Protein AF-A0A094KUX6-F1 (afdb_monomer)

Organism: Antrostomus carolinensis (NCBI:txid279965)

InterPro domains:
  IPR000719 Protein kinase domain [PS50011] (94-165)
  IPR001245 Serine-threonine/tyrosine-protein kinase, catalytic domain [PF07714] (1-63)
  IPR001245 Serine-threonine/tyrosine-protein kinase, catalytic domain [PF07714] (95-164)
  IPR011009 Protein kinase-like domain superfamily [SSF56112] (1-74)
  IPR011009 Protein kinase-like domain superfamily [SSF56112] (91-164)
  IPR017441 Protein kinase, ATP binding site [PS00107] (100-127)
  IPR051286 Janus Kinase (JAK) [PTHR45807] (1-165)

Radius of gyration: 24.6 Å; Cα contacts (8 Å, |Δi|>4): 151; chains: 1; bounding box: 53×34×64 Å

Structure (mmCIF, N/CA/C/O backbone):
data_AF-A0A094KUX6-F1
#
_entry.id   AF-A0A094KUX6-F1
#
loop_
_atom_site.group_PDB
_atom_site.id
_atom_site.type_symbol
_atom_site.label_atom_id
_atom_site.label_alt_id
_atom_site.label_comp_id
_atom_site.label_asym_id
_atom_site.label_entity_id
_atom_site.label_seq_id
_atom_site.pdbx_PDB_ins_code
_atom_site.Cartn_x
_atom_site.Cartn_y
_atom_site.Cartn_z
_atom_site.occupancy
_atom_site.B_iso_or_equiv
_atom_site.auth_seq_id
_atom_site.auth_comp_id
_atom_site.auth_asym_id
_atom_site.auth_atom_id
_atom_site.pdbx_PDB_model_num
ATOM 1 N N . THR A 1 1 ? -4.701 0.356 14.667 1.00 87.88 1 THR A N 1
ATOM 2 C CA . THR A 1 1 ? -6.008 -0.091 14.100 1.00 87.88 1 THR A CA 1
ATOM 3 C C . THR A 1 1 ? -6.959 1.099 14.001 1.00 87.88 1 THR A C 1
ATOM 5 O O . THR A 1 1 ? -6.616 2.153 14.512 1.00 87.88 1 THR A O 1
ATOM 8 N N . LEU A 1 2 ? -8.130 0.999 13.350 1.00 89.06 2 LEU A N 1
ATOM 9 C CA . LEU A 1 2 ? -9.009 2.174 13.166 1.00 89.06 2 LEU A CA 1
ATOM 10 C C . LEU A 1 2 ? -9.489 2.792 14.492 1.00 89.06 2 LEU A C 1
ATOM 12 O O . LEU A 1 2 ? -9.525 4.011 14.622 1.00 89.06 2 LEU A O 1
ATOM 16 N N . TRP A 1 3 ? -9.800 1.952 15.486 1.00 93.06 3 TRP A N 1
ATOM 17 C CA . TRP A 1 3 ? -10.171 2.416 16.825 1.00 93.06 3 TRP A CA 1
ATOM 18 C C . TRP A 1 3 ? -9.044 3.236 17.458 1.00 93.06 3 TRP A C 1
ATOM 20 O O . TRP A 1 3 ? -9.244 4.384 17.822 1.00 93.06 3 TRP A O 1
ATOM 30 N N . GLU A 1 4 ? -7.836 2.681 17.497 1.00 93.06 4 GLU A N 1
ATOM 31 C CA . GLU A 1 4 ? -6.643 3.343 18.036 1.00 93.06 4 GLU A CA 1
ATOM 32 C C . GLU A 1 4 ? -6.373 4.704 17.371 1.00 93.06 4 GLU A C 1
ATOM 34 O O . GLU A 1 4 ? -6.060 5.666 18.062 1.00 93.06 4 GLU A O 1
ATOM 39 N N . ILE A 1 5 ? -6.5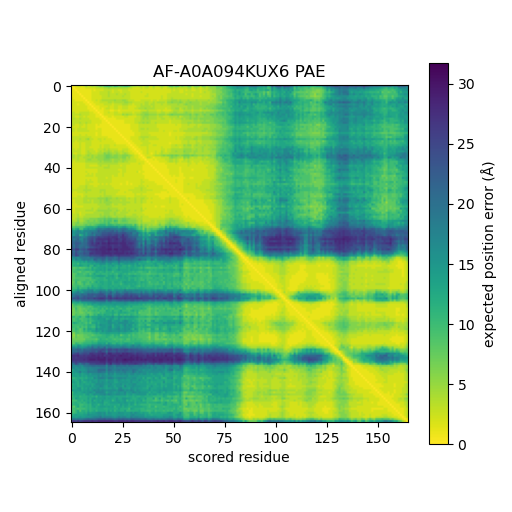76 4.825 16.052 1.00 91.94 5 ILE A N 1
ATOM 40 C CA . ILE A 1 5 ? -6.438 6.104 15.331 1.00 91.94 5 ILE A CA 1
ATOM 41 C C . ILE A 1 5 ? -7.476 7.128 15.815 1.00 91.94 5 ILE A C 1
ATOM 43 O O . ILE A 1 5 ? -7.120 8.269 16.097 1.00 91.94 5 ILE A O 1
ATOM 47 N N . CYS A 1 6 ? -8.744 6.728 15.964 1.00 90.75 6 CYS A N 1
ATOM 48 C CA . CYS A 1 6 ? -9.817 7.620 16.432 1.00 90.75 6 CYS A CA 1
ATOM 49 C C . CYS A 1 6 ? -9.627 8.089 17.882 1.00 90.75 6 CYS A C 1
ATOM 51 O O . CYS A 1 6 ? -10.202 9.099 18.282 1.00 90.75 6 CYS A O 1
ATOM 53 N N . TYR A 1 7 ? -8.847 7.344 18.663 1.00 92.06 7 TYR A N 1
ATOM 54 C CA . TYR A 1 7 ? -8.571 7.621 20.068 1.00 92.06 7 TYR A CA 1
ATOM 55 C C . TYR A 1 7 ? -7.084 7.919 20.313 1.00 92.06 7 TYR A C 1
ATOM 57 O O . TYR A 1 7 ? -6.575 7.635 21.388 1.00 92.06 7 TYR A O 1
ATOM 65 N N . ASN A 1 8 ? -6.386 8.523 19.343 1.00 92.50 8 ASN A N 1
ATOM 66 C CA . ASN A 1 8 ? -5.030 9.072 19.500 1.00 92.50 8 ASN A CA 1
ATOM 67 C C . ASN A 1 8 ? -3.975 8.084 20.041 1.00 92.50 8 ASN A C 1
ATOM 69 O O . ASN A 1 8 ? -3.144 8.446 20.871 1.00 92.50 8 ASN A O 1
ATOM 73 N N . GLY A 1 9 ? -3.991 6.837 19.572 1.00 92.69 9 GLY A N 1
ATOM 74 C CA . GLY A 1 9 ? -3.026 5.814 19.990 1.00 92.69 9 GLY A CA 1
ATOM 75 C C . GLY A 1 9 ? -3.382 5.108 21.299 1.00 92.69 9 GLY A C 1
ATOM 76 O O . GLY A 1 9 ? -2.589 4.318 21.807 1.00 92.69 9 GLY A O 1
ATOM 77 N N . GLU A 1 10 ? -4.559 5.378 21.864 1.00 94.12 10 GLU A N 1
ATOM 78 C CA . GLU A 1 10 ? -5.011 4.701 23.072 1.00 94.12 10 GLU A CA 1
ATOM 79 C C . GLU A 1 10 ? -5.254 3.206 22.844 1.00 94.12 10 GLU A C 1
ATOM 81 O O . GLU A 1 10 ? -5.648 2.755 21.764 1.00 94.12 10 GLU A O 1
ATOM 86 N N . ILE A 1 11 ? -5.055 2.424 23.908 1.00 92.06 11 ILE A N 1
ATOM 87 C CA . ILE A 1 11 ? -5.278 0.977 23.890 1.00 92.06 11 ILE A CA 1
ATOM 88 C C . ILE A 1 11 ? -6.715 0.689 24.357 1.00 92.06 11 ILE A C 1
ATOM 90 O O . ILE A 1 11 ? -7.100 1.119 25.453 1.00 92.06 11 ILE A O 1
ATOM 94 N N . PRO A 1 12 ? -7.520 -0.074 23.590 1.00 92.94 12 PRO A N 1
ATOM 95 C CA . PRO A 1 12 ? -8.850 -0.476 24.026 1.00 92.94 12 PRO A CA 1
ATOM 96 C C . PRO A 1 12 ? -8.811 -1.169 25.389 1.00 92.94 12 PRO A C 1
ATOM 98 O O . PRO A 1 12 ? -8.030 -2.097 25.608 1.00 92.94 12 PRO A O 1
ATOM 101 N N . LEU A 1 13 ? -9.693 -0.746 26.300 1.00 93.94 13 LEU A N 1
ATOM 102 C CA . LEU A 1 13 ? -9.827 -1.338 27.636 1.00 93.94 13 LEU A CA 1
ATOM 103 C C . LEU A 1 13 ? -8.510 -1.320 28.447 1.00 93.94 13 LEU A C 1
ATOM 105 O O . LEU A 1 13 ? -8.273 -2.237 29.237 1.00 93.94 13 LEU A O 1
ATOM 109 N N . LYS A 1 14 ? -7.639 -0.315 28.256 1.00 93.44 14 LYS A N 1
ATOM 110 C CA . LYS A 1 14 ? -6.328 -0.239 28.932 1.00 93.44 14 LYS A CA 1
ATOM 111 C C . LYS A 1 14 ? -6.411 -0.346 30.458 1.00 93.44 14 LYS A C 1
ATOM 113 O O . LYS A 1 14 ? -5.613 -1.062 31.050 1.00 93.44 14 LYS A O 1
ATOM 118 N N . ASP A 1 15 ? -7.429 0.266 31.060 1.00 94.50 15 ASP A N 1
ATOM 119 C CA . ASP A 1 15 ? -7.609 0.332 32.517 1.00 94.50 15 ASP A CA 1
ATOM 120 C C . ASP A 1 15 ? -8.366 -0.881 33.092 1.00 94.50 15 ASP A C 1
ATOM 122 O O . ASP A 1 15 ? -8.756 -0.879 34.258 1.00 94.50 15 ASP A O 1
ATOM 126 N N . LYS A 1 16 ? -8.629 -1.914 32.277 1.00 95.44 16 LYS A N 1
ATOM 127 C CA . LYS A 1 16 ? -9.350 -3.126 32.689 1.00 95.44 16 LYS A CA 1
ATOM 128 C C . LYS A 1 16 ? -8.395 -4.276 32.994 1.00 95.44 16 LYS A C 1
ATOM 130 O O . LYS A 1 16 ? -7.480 -4.570 32.220 1.00 95.44 16 LYS A O 1
ATOM 135 N N . THR A 1 17 ? -8.666 -4.981 34.087 1.00 97.75 17 THR A N 1
ATOM 136 C CA . THR A 1 17 ? -8.040 -6.271 34.407 1.00 97.75 17 THR A CA 1
ATOM 137 C C . THR A 1 17 ? -8.446 -7.350 33.397 1.00 97.75 17 THR A C 1
ATOM 139 O O . THR A 1 17 ? -9.404 -7.184 32.641 1.00 97.75 17 THR A O 1
ATOM 142 N N . LEU A 1 18 ? -7.735 -8.484 33.383 1.00 97.12 18 LEU A N 1
ATOM 143 C CA . LEU A 1 18 ? -8.059 -9.603 32.489 1.00 97.12 18 LEU A CA 1
ATOM 144 C C . LEU A 1 18 ? -9.498 -10.104 32.698 1.00 97.12 18 LEU A C 1
ATOM 146 O O . LEU A 1 18 ? -10.250 -10.187 31.735 1.00 97.12 18 LEU A O 1
ATOM 150 N N . ALA A 1 19 ? -9.904 -10.318 33.952 1.00 97.88 19 ALA A N 1
ATOM 151 C CA . ALA A 1 19 ? -11.254 -10.771 34.290 1.00 97.88 19 ALA A CA 1
ATOM 152 C C . ALA A 1 19 ? -12.345 -9.770 33.865 1.00 97.88 19 ALA A C 1
ATOM 154 O O . ALA A 1 19 ? -13.443 -10.155 33.472 1.00 97.88 19 ALA A O 1
ATOM 155 N N . GLU A 1 20 ? -12.069 -8.465 33.925 1.00 97.81 20 GLU A N 1
ATOM 156 C CA . GLU A 1 20 ? -13.007 -7.455 33.424 1.00 97.81 20 GLU A CA 1
ATOM 157 C C . GLU A 1 20 ? -13.087 -7.441 31.896 1.00 97.81 20 GLU A C 1
ATOM 159 O O . GLU A 1 20 ? -14.170 -7.232 31.351 1.00 97.81 20 GLU A O 1
ATOM 164 N N . LYS A 1 21 ? -11.965 -7.669 31.200 1.00 97.50 21 LYS A N 1
ATOM 165 C CA . LYS A 1 21 ? -11.947 -7.811 29.738 1.00 97.50 21 LYS A CA 1
ATOM 166 C C . LYS A 1 21 ? -12.719 -9.053 29.300 1.00 97.50 21 LYS A C 1
ATOM 168 O O . LYS A 1 21 ? -13.495 -8.965 28.358 1.00 97.50 21 LYS A O 1
ATOM 173 N N . GLU A 1 22 ? -12.564 -10.175 29.999 1.00 97.69 22 GLU A N 1
ATOM 174 C CA . GLU A 1 22 ? -13.342 -11.394 29.748 1.00 97.69 22 GLU A CA 1
ATOM 175 C C . GLU A 1 22 ? -14.841 -11.119 29.875 1.00 97.69 22 GLU A C 1
ATOM 177 O O . GLU A 1 22 ? -15.574 -11.311 28.909 1.00 97.69 22 GLU A O 1
ATOM 182 N N . ARG A 1 23 ? -15.284 -10.527 30.993 1.00 98.00 23 ARG A N 1
ATOM 183 C CA . ARG A 1 23 ? -16.695 -10.141 31.185 1.00 98.00 23 ARG A CA 1
ATOM 184 C C . ARG A 1 23 ? -17.204 -9.173 30.117 1.00 98.00 23 ARG A C 1
ATOM 186 O O . ARG A 1 23 ? -18.370 -9.243 29.731 1.00 98.00 23 ARG A O 1
ATOM 193 N N . PHE A 1 24 ? -16.353 -8.258 29.649 1.00 97.38 24 PHE A N 1
ATOM 194 C CA . PHE A 1 24 ? -16.694 -7.338 28.565 1.00 97.38 24 PHE A CA 1
ATOM 195 C C . PHE A 1 24 ? -17.014 -8.095 27.265 1.00 97.38 24 PHE A C 1
ATOM 197 O O . PHE A 1 24 ? -18.026 -7.815 26.621 1.00 97.38 24 PHE A O 1
ATOM 204 N N . TYR A 1 25 ? -16.184 -9.073 26.898 1.00 96.50 25 TYR A N 1
ATOM 205 C CA . TYR A 1 25 ? -16.393 -9.861 25.683 1.00 96.50 25 TYR A CA 1
ATOM 206 C C . TYR A 1 25 ? -17.514 -10.899 25.836 1.00 96.50 25 TYR A C 1
ATOM 208 O O . TYR A 1 25 ? -18.315 -11.057 24.919 1.00 96.50 25 TYR A O 1
ATOM 216 N N . GLU A 1 26 ? -17.639 -11.552 26.994 1.00 96.94 26 GLU A N 1
ATOM 217 C CA . GLU A 1 26 ? -18.749 -12.471 27.294 1.00 96.94 26 GLU A CA 1
ATOM 218 C C . GLU A 1 26 ? -20.105 -11.758 27.210 1.00 96.94 26 GLU A C 1
ATOM 220 O O . GLU A 1 26 ? -21.054 -12.265 26.608 1.00 96.94 26 GLU A O 1
ATOM 225 N N . GLY A 1 27 ? -20.180 -10.537 27.746 1.00 96.75 27 GLY A N 1
ATOM 226 C CA . GLY A 1 27 ? -21.373 -9.694 27.691 1.00 96.75 27 GLY A CA 1
ATOM 227 C C . GLY A 1 27 ? -21.662 -9.069 26.323 1.00 96.75 27 GLY A C 1
ATOM 228 O O . GLY A 1 27 ? -22.635 -8.329 26.206 1.00 96.75 27 GLY A O 1
ATOM 229 N N . HIS A 1 28 ? -20.844 -9.341 25.299 1.00 96.19 28 HIS A N 1
ATOM 230 C CA . HIS A 1 28 ? -20.973 -8.770 23.954 1.00 96.19 28 HIS A CA 1
ATOM 231 C C . HIS A 1 28 ? -21.024 -7.230 23.941 1.00 96.19 28 HIS A C 1
ATOM 233 O O . HIS A 1 28 ? -21.686 -6.611 23.104 1.00 96.19 28 HIS A O 1
ATOM 239 N N . PHE A 1 29 ? -20.314 -6.586 24.871 1.00 95.56 29 PHE A N 1
ATOM 240 C CA . PHE A 1 29 ? -20.251 -5.129 24.932 1.00 95.56 29 PHE A CA 1
ATOM 241 C C . PHE A 1 29 ? -19.437 -4.567 23.758 1.00 95.56 29 PHE A C 1
ATOM 243 O O . PHE A 1 29 ? -18.530 -5.213 23.234 1.00 95.56 29 PHE A O 1
ATOM 250 N N . VAL A 1 30 ? -19.753 -3.346 23.326 1.00 93.06 30 VAL A N 1
ATOM 251 C CA . VAL A 1 30 ? -19.085 -2.693 22.190 1.00 93.06 30 VAL A CA 1
ATOM 252 C C . VAL A 1 30 ? -18.147 -1.609 22.705 1.00 93.06 30 VAL A C 1
ATOM 254 O O . VAL A 1 30 ? -18.445 -0.925 23.686 1.00 93.06 30 VAL A O 1
ATOM 257 N N . LEU A 1 31 ? -16.993 -1.460 22.056 1.00 93.00 31 LEU A N 1
ATOM 258 C CA . LEU A 1 31 ? -16.076 -0.363 22.347 1.00 93.00 31 LEU A CA 1
ATOM 259 C C . LEU A 1 31 ? -16.725 0.989 22.024 1.00 93.00 31 LEU A C 1
ATOM 261 O O . LEU A 1 31 ? -17.651 1.079 21.218 1.00 93.00 31 LEU A O 1
ATOM 265 N N . ALA A 1 32 ? -16.201 2.058 22.622 1.00 91.38 32 ALA A N 1
ATOM 266 C CA . ALA A 1 32 ? -16.608 3.407 22.256 1.00 91.38 32 ALA A CA 1
ATOM 267 C C . ALA A 1 32 ? -16.392 3.640 20.750 1.00 91.38 32 ALA A C 1
ATOM 269 O O . ALA A 1 32 ? -15.400 3.176 20.179 1.00 91.38 32 ALA A O 1
ATOM 270 N N . THR A 1 33 ? -17.330 4.338 20.114 1.00 89.75 33 THR A N 1
ATOM 271 C CA . THR A 1 33 ? -17.257 4.705 18.697 1.00 89.75 33 THR A CA 1
ATOM 272 C C . THR A 1 33 ? -17.081 6.215 18.535 1.00 89.75 33 THR A C 1
ATOM 274 O O . THR A 1 33 ? -17.577 6.966 19.381 1.00 89.75 33 THR A O 1
ATOM 277 N N . PRO A 1 34 ? -16.408 6.676 17.466 1.00 88.56 34 PRO A N 1
ATOM 278 C CA . PRO A 1 34 ? -16.226 8.099 17.201 1.00 88.56 34 PRO A CA 1
ATOM 279 C C . PRO A 1 34 ? -17.566 8.814 16.978 1.00 88.56 34 PRO A C 1
ATOM 281 O O . PRO A 1 34 ? -18.593 8.188 16.717 1.00 88.56 34 PRO A O 1
ATOM 284 N N . SER A 1 35 ? -17.548 10.145 17.063 1.00 86.75 35 SER A N 1
ATOM 285 C CA . SER A 1 35 ? -18.720 10.993 16.804 1.00 86.75 35 SER A CA 1
ATOM 286 C C . SER A 1 35 ? -19.139 11.006 15.331 1.00 86.75 35 SER A C 1
ATOM 288 O O . SER A 1 35 ? -20.321 11.178 15.039 1.00 86.75 35 SER A O 1
ATOM 290 N N . CYS A 1 36 ? -18.195 10.803 14.405 1.00 86.31 36 CYS A N 1
ATOM 291 C CA . CYS A 1 36 ? -18.488 10.621 12.984 1.00 86.31 36 CYS A CA 1
ATOM 292 C C . CYS A 1 36 ? -19.282 9.325 12.789 1.00 86.31 36 CYS A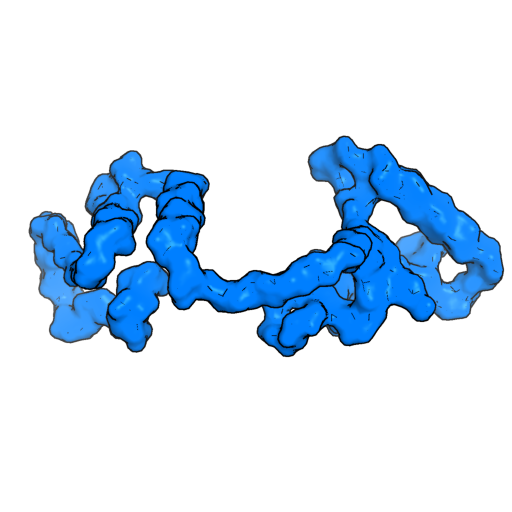 C 1
ATOM 294 O O . CYS A 1 36 ? -18.774 8.227 13.037 1.00 86.31 36 CYS A O 1
ATOM 296 N N . LYS A 1 37 ? -20.539 9.468 12.357 1.00 88.50 37 LYS A N 1
ATOM 297 C CA . LYS A 1 37 ? -21.503 8.370 12.260 1.00 88.50 37 LYS A CA 1
ATOM 298 C C . LYS A 1 37 ? -21.035 7.301 11.283 1.00 88.50 37 LYS A C 1
ATOM 300 O O . LYS A 1 37 ? -21.087 6.116 11.589 1.00 88.50 37 LYS A O 1
ATOM 305 N N . GLU A 1 38 ? -20.554 7.722 10.129 1.00 87.81 38 GLU A N 1
ATOM 306 C CA . GLU A 1 38 ? -20.147 6.834 9.057 1.00 87.81 38 GLU A CA 1
ATOM 307 C C . GLU A 1 38 ? -18.945 5.981 9.471 1.00 87.81 38 GLU A C 1
ATOM 309 O O . GLU A 1 38 ? -18.915 4.768 9.248 1.00 87.81 38 GLU A O 1
ATOM 314 N N . LEU A 1 39 ? -17.983 6.603 10.158 1.00 88.81 39 LEU A N 1
ATOM 315 C CA . LEU A 1 39 ? -16.827 5.904 10.700 1.00 88.81 39 LEU A CA 1
ATOM 316 C C . LEU A 1 39 ? -17.217 4.972 11.852 1.00 88.81 39 LEU A C 1
ATOM 318 O O . LEU A 1 39 ? -16.714 3.852 11.940 1.00 88.81 39 LEU A O 1
ATOM 322 N N . ALA A 1 40 ? -18.146 5.406 12.708 1.00 91.69 40 ALA A N 1
ATOM 323 C CA . ALA A 1 40 ? -18.697 4.588 13.781 1.00 91.69 40 ALA A CA 1
ATOM 324 C C . ALA A 1 40 ? -19.416 3.341 13.243 1.00 91.69 40 ALA A C 1
ATOM 326 O O . ALA A 1 40 ? -19.252 2.255 13.801 1.00 91.69 40 ALA A O 1
ATOM 327 N N . ASP A 1 41 ? -20.178 3.473 12.159 1.00 92.50 41 ASP A N 1
ATOM 328 C CA . ASP A 1 41 ? -20.894 2.363 11.533 1.00 92.50 41 ASP A CA 1
ATOM 329 C C . ASP A 1 41 ? -19.919 1.364 10.889 1.00 92.50 41 ASP A C 1
ATOM 331 O O . ASP A 1 41 ? -20.035 0.159 11.135 1.00 92.50 41 ASP A O 1
ATOM 335 N N . LEU A 1 42 ? -18.891 1.846 10.178 1.00 93.00 42 LEU A N 1
ATOM 336 C CA . LEU A 1 42 ? -17.815 0.996 9.653 1.00 93.00 42 LEU A CA 1
ATOM 337 C C . LEU A 1 42 ? -17.088 0.243 10.779 1.00 93.00 42 LEU A C 1
ATOM 339 O O . LEU A 1 42 ? -16.863 -0.966 10.697 1.00 93.00 42 LEU A O 1
ATOM 343 N N . MET A 1 43 ? -16.750 0.942 11.864 1.00 93.19 43 MET A N 1
ATOM 344 C CA . MET A 1 43 ? -16.103 0.355 13.038 1.00 93.19 43 MET A CA 1
ATOM 345 C C . MET A 1 43 ? -16.951 -0.746 13.685 1.00 93.19 43 MET A C 1
ATOM 347 O O . MET A 1 43 ? -16.414 -1.807 14.009 1.00 93.19 43 MET A O 1
ATOM 351 N N . LYS A 1 44 ? -18.264 -0.536 13.837 1.00 93.50 44 LYS A N 1
ATOM 352 C CA . LYS A 1 44 ? -19.188 -1.545 14.385 1.00 93.50 44 LYS A CA 1
ATOM 353 C C . LYS A 1 44 ? -19.258 -2.795 13.513 1.00 93.50 44 LYS A C 1
ATOM 355 O O . LYS A 1 44 ? -19.227 -3.900 14.044 1.00 93.50 44 LYS A O 1
ATOM 360 N N . GLN A 1 45 ? -19.318 -2.633 12.191 1.00 94.94 45 GLN A N 1
ATOM 361 C CA . GLN A 1 45 ? -19.327 -3.765 11.259 1.00 94.94 45 GLN A CA 1
ATOM 362 C C . GLN A 1 45 ? -18.023 -4.572 11.343 1.00 94.94 45 GLN A C 1
ATOM 364 O O . GLN A 1 45 ? -18.052 -5.799 11.416 1.00 94.94 45 GLN A O 1
ATOM 369 N N . CYS A 1 46 ? -16.876 -3.890 11.393 1.00 95.62 46 CYS A N 1
ATOM 370 C CA . CYS A 1 46 ? -15.564 -4.530 11.508 1.00 95.62 46 CYS A CA 1
ATOM 371 C C . CYS A 1 46 ? -15.358 -5.260 12.845 1.00 95.62 46 CYS A C 1
ATOM 373 O O . CYS A 1 46 ? -14.705 -6.301 12.879 1.00 95.62 46 CYS A O 1
ATOM 375 N N . MET A 1 47 ? -15.908 -4.732 13.941 1.00 94.75 47 MET A N 1
ATOM 376 C CA . MET A 1 47 ? -15.772 -5.289 15.294 1.00 94.75 47 MET A CA 1
ATOM 377 C C . MET A 1 47 ? -16.942 -6.200 15.702 1.00 94.75 47 MET A C 1
ATOM 379 O O . MET A 1 47 ? -17.180 -6.395 16.892 1.00 94.75 47 MET A O 1
ATOM 383 N N . ASN A 1 48 ? -17.677 -6.774 14.743 1.00 96.19 48 ASN A N 1
ATOM 384 C CA . ASN A 1 48 ? -18.769 -7.700 15.046 1.00 96.19 48 ASN A CA 1
ATOM 385 C C . ASN A 1 48 ? -18.248 -8.959 15.771 1.00 96.19 48 ASN A C 1
ATOM 387 O O . ASN A 1 48 ? -17.226 -9.529 15.380 1.00 96.19 48 ASN A O 1
ATOM 391 N N . TYR A 1 49 ? -18.940 -9.406 16.819 1.00 96.38 49 TYR A N 1
ATOM 392 C CA . TYR A 1 49 ? -18.588 -10.626 17.547 1.00 96.38 49 TYR A CA 1
ATOM 393 C C . TYR A 1 49 ? -18.672 -11.873 16.664 1.00 96.38 49 TYR A C 1
ATOM 395 O O . TYR A 1 49 ? -17.794 -12.727 16.763 1.00 96.38 49 TYR A O 1
ATOM 403 N N . ASP A 1 50 ? -19.649 -11.936 15.754 1.00 96.88 50 ASP A N 1
ATOM 404 C CA . ASP A 1 50 ? -19.735 -12.982 14.736 1.00 96.88 50 ASP A CA 1
ATOM 405 C C . ASP A 1 50 ? -18.742 -12.686 13.594 1.00 96.88 50 ASP A C 1
ATOM 407 O O . ASP A 1 50 ? -18.917 -11.704 12.859 1.00 96.88 50 ASP A O 1
ATOM 411 N N . PRO A 1 51 ? -17.699 -13.519 13.396 1.00 96.75 51 PRO A N 1
ATOM 412 C CA . PRO A 1 51 ? -16.724 -13.320 12.329 1.00 96.75 51 PRO A CA 1
ATOM 413 C C . PRO A 1 51 ? -17.338 -13.342 10.925 1.00 96.75 51 PRO A C 1
ATOM 415 O O . PRO A 1 51 ? -16.805 -12.686 10.032 1.00 96.75 51 PRO A O 1
ATOM 418 N N . HIS A 1 52 ? -18.450 -14.056 10.720 1.00 96.44 52 HIS A N 1
ATOM 419 C CA . HIS A 1 52 ? -19.110 -14.161 9.416 1.00 96.44 52 HIS A CA 1
ATOM 420 C C . HIS A 1 52 ? -19.904 -12.906 9.041 1.00 96.44 52 HIS A C 1
ATOM 422 O O . HIS A 1 52 ? -20.187 -12.692 7.865 1.00 96.44 52 HIS A O 1
ATOM 428 N N . GLN A 1 53 ? -20.232 -12.061 10.022 1.00 96.75 53 GLN A N 1
ATOM 429 C CA . GLN A 1 53 ? -20.907 -10.778 9.805 1.00 96.75 53 GLN A CA 1
ATOM 430 C C . GLN A 1 53 ? -19.926 -9.631 9.539 1.00 96.75 53 GLN A C 1
ATOM 432 O O . GLN A 1 53 ? -20.346 -8.516 9.226 1.00 96.75 53 GLN A O 1
ATOM 437 N N . ARG A 1 54 ? -18.617 -9.873 9.679 1.00 97.56 54 ARG A N 1
ATOM 438 C CA . ARG A 1 54 ? -17.600 -8.857 9.399 1.00 97.56 54 ARG A CA 1
ATOM 439 C C . ARG A 1 54 ? -17.447 -8.677 7.886 1.00 97.56 54 ARG A C 1
ATOM 441 O O . ARG A 1 54 ? -17.407 -9.664 7.149 1.00 97.56 54 ARG A O 1
ATOM 448 N N . PRO A 1 55 ? -17.320 -7.435 7.399 1.00 96.75 55 PRO A N 1
ATOM 449 C CA . PRO A 1 55 ? -17.146 -7.181 5.979 1.00 96.75 55 PRO A CA 1
ATOM 450 C C . PRO A 1 55 ? -15.796 -7.707 5.480 1.00 96.75 55 PRO A C 1
ATOM 452 O O . PRO A 1 55 ? -14.775 -7.638 6.165 1.00 96.75 55 PRO A O 1
ATOM 455 N N . PHE A 1 56 ? -15.767 -8.170 4.230 1.00 96.19 56 PHE A N 1
ATOM 456 C CA . PHE A 1 56 ? -14.510 -8.444 3.537 1.00 96.19 56 PHE A CA 1
ATOM 457 C C . PHE A 1 56 ? -13.749 -7.141 3.272 1.00 96.19 56 PHE A C 1
ATOM 459 O O . PHE A 1 56 ? -14.352 -6.089 3.049 1.00 96.19 56 PHE A O 1
ATOM 466 N N . PHE A 1 57 ? -12.421 -7.221 3.181 1.00 95.06 57 PHE A N 1
ATOM 467 C CA . PHE A 1 57 ? -11.556 -6.050 2.990 1.00 95.06 57 PHE A CA 1
ATOM 468 C C . PHE A 1 57 ? -11.958 -5.166 1.795 1.00 95.06 57 PHE A C 1
ATOM 470 O O . PHE A 1 57 ? -11.929 -3.942 1.880 1.00 95.06 57 PHE A O 1
ATOM 477 N N . ARG A 1 58 ? -12.425 -5.770 0.693 1.00 94.44 58 ARG A N 1
ATOM 478 C CA . ARG A 1 58 ? -12.909 -5.025 -0.481 1.00 94.44 58 ARG A CA 1
ATOM 479 C C . ARG A 1 58 ? -14.134 -4.151 -0.175 1.00 94.44 58 ARG A C 1
ATOM 481 O O . ARG A 1 58 ? -14.254 -3.071 -0.745 1.00 94.44 58 ARG A O 1
ATOM 488 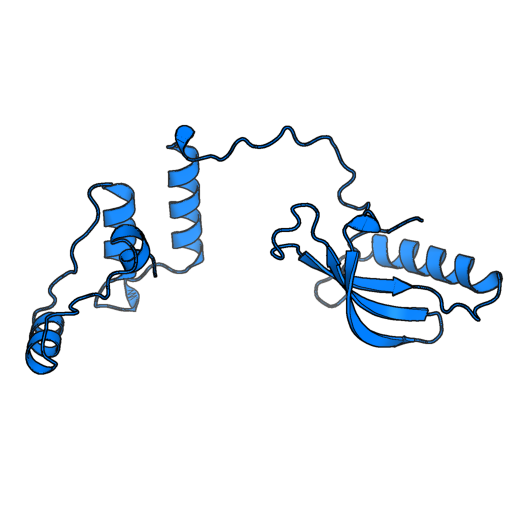N N . ALA A 1 59 ? -15.035 -4.605 0.697 1.00 94.06 59 ALA A N 1
ATOM 489 C CA . ALA A 1 59 ? -16.187 -3.812 1.126 1.00 94.06 59 ALA A CA 1
ATOM 490 C C . ALA A 1 59 ? -15.745 -2.649 2.026 1.00 94.06 59 ALA A C 1
ATOM 492 O O . ALA A 1 59 ? -16.178 -1.525 1.798 1.00 94.06 59 ALA A O 1
ATOM 493 N N . ILE A 1 60 ? -14.804 -2.897 2.945 1.00 94.50 60 ILE A N 1
ATOM 494 C CA . ILE A 1 60 ? -14.203 -1.861 3.801 1.00 94.50 60 ILE A CA 1
ATOM 495 C C . ILE A 1 60 ? -13.566 -0.755 2.947 1.00 94.50 60 ILE A C 1
ATOM 497 O O . ILE A 1 60 ? -13.875 0.414 3.140 1.00 94.50 60 ILE A O 1
ATOM 501 N N . MET A 1 61 ? -12.736 -1.112 1.960 1.00 92.38 61 MET A N 1
ATOM 502 C CA . MET A 1 61 ? -12.098 -0.138 1.059 1.00 92.38 61 MET A CA 1
ATOM 503 C C . MET A 1 61 ? -13.115 0.675 0.256 1.00 92.38 61 MET A C 1
ATOM 505 O O . MET A 1 61 ? -12.965 1.884 0.112 1.00 92.38 61 MET A O 1
ATOM 509 N N . ARG A 1 62 ? -14.172 0.027 -0.251 1.00 91.56 62 ARG A N 1
ATOM 510 C CA . ARG A 1 62 ? -15.261 0.724 -0.950 1.00 91.56 62 ARG A CA 1
ATOM 511 C C . ARG A 1 62 ? -15.911 1.767 -0.044 1.00 91.56 62 ARG A C 1
ATOM 513 O O . ARG A 1 62 ? -16.215 2.859 -0.510 1.00 91.56 62 ARG A O 1
ATOM 520 N N . ASP A 1 63 ? -16.163 1.413 1.209 1.00 90.62 63 ASP A N 1
ATOM 521 C CA . ASP A 1 63 ? -16.854 2.297 2.138 1.00 90.62 63 ASP A CA 1
ATOM 522 C C . ASP A 1 63 ? -15.930 3.441 2.586 1.00 90.62 63 ASP A C 1
ATOM 524 O O . ASP A 1 63 ? -16.376 4.579 2.573 1.00 90.62 63 ASP A O 1
ATOM 528 N N . ILE A 1 64 ? -14.633 3.197 2.823 1.00 89.38 64 ILE A N 1
ATOM 529 C CA . ILE A 1 64 ? -13.633 4.254 3.088 1.00 89.38 64 ILE A CA 1
ATOM 530 C C . ILE A 1 64 ? -13.546 5.257 1.928 1.00 89.38 64 ILE A C 1
ATOM 532 O O . ILE A 1 64 ? -13.632 6.459 2.165 1.00 89.38 64 ILE A O 1
ATOM 536 N N . ASN A 1 65 ? -13.440 4.786 0.681 1.00 87.56 65 ASN A N 1
ATOM 537 C CA . ASN A 1 65 ? -13.337 5.674 -0.484 1.00 87.56 65 ASN A CA 1
ATOM 538 C C . ASN A 1 65 ? -14.575 6.576 -0.633 1.00 87.56 65 ASN A C 1
ATOM 540 O O . ASN A 1 65 ? -14.455 7.750 -0.966 1.00 87.56 65 ASN A O 1
ATOM 544 N N . LYS A 1 66 ? -15.773 6.057 -0.329 1.00 86.94 66 LYS A N 1
ATOM 545 C CA . LYS A 1 66 ? -17.002 6.868 -0.322 1.00 86.94 66 LYS A CA 1
ATOM 546 C C . LYS A 1 66 ? -16.969 7.975 0.733 1.00 86.94 66 LYS A C 1
ATOM 548 O O . LYS A 1 66 ? -17.523 9.041 0.493 1.00 86.94 66 LYS A O 1
ATOM 553 N N . LEU A 1 67 ? -16.345 7.733 1.889 1.00 82.69 67 LEU A N 1
ATOM 554 C CA . LEU A 1 67 ? -16.206 8.747 2.941 1.00 82.69 67 LEU A CA 1
ATOM 555 C C . LEU A 1 67 ? -15.223 9.849 2.563 1.00 82.69 67 LEU A C 1
ATOM 557 O O . LEU A 1 67 ? -15.434 10.998 2.945 1.00 82.69 67 LEU A O 1
ATOM 561 N N . GLU A 1 68 ? -14.181 9.505 1.810 1.00 81.88 68 GLU A N 1
ATOM 562 C CA . GLU A 1 68 ? -13.245 10.475 1.243 1.00 81.88 68 GLU A CA 1
ATOM 563 C C . GLU A 1 68 ? -13.945 11.374 0.212 1.00 81.88 68 GLU A C 1
ATOM 565 O O . GLU A 1 68 ? -13.857 12.596 0.296 1.00 81.88 68 GLU A O 1
ATOM 570 N N . GLU A 1 69 ? -14.723 10.790 -0.705 1.00 81.19 69 GLU A N 1
ATOM 571 C CA . GLU A 1 69 ? -15.490 11.538 -1.717 1.00 81.19 69 GLU A CA 1
ATOM 572 C C . GLU A 1 69 ? -16.516 12.506 -1.104 1.00 81.19 69 GLU A C 1
ATOM 574 O O . GLU A 1 69 ? -16.801 13.559 -1.674 1.00 81.19 69 GLU A O 1
ATOM 579 N N . GLN A 1 70 ? -17.078 12.156 0.054 1.00 79.19 70 GLN A N 1
ATOM 580 C CA . GLN A 1 70 ? -18.086 12.956 0.752 1.00 79.19 70 GLN A CA 1
ATOM 581 C C . GLN A 1 70 ? -17.493 14.068 1.630 1.00 79.19 70 GLN A C 1
ATOM 583 O O . GLN A 1 70 ? -18.237 14.956 2.043 1.00 79.19 70 GLN A O 1
ATOM 588 N N . ASN A 1 71 ? -16.180 14.054 1.887 1.00 73.69 71 ASN A N 1
ATOM 589 C CA . ASN A 1 71 ? -15.483 15.041 2.714 1.00 73.69 71 ASN A CA 1
ATOM 590 C C . ASN A 1 71 ? -14.285 15.644 1.958 1.00 73.69 71 ASN A C 1
ATOM 592 O O . ASN A 1 71 ? -13.132 15.321 2.258 1.00 73.69 71 ASN A O 1
ATOM 596 N N . PRO A 1 72 ? -14.531 16.547 0.991 1.00 63.72 72 PRO A N 1
ATOM 597 C CA . PRO A 1 72 ? -13.476 17.130 0.161 1.00 63.72 72 PRO A CA 1
ATOM 598 C C . PRO A 1 72 ? -12.426 17.922 0.958 1.00 63.72 72 PRO A C 1
ATOM 600 O O . PRO A 1 72 ? -11.290 18.018 0.508 1.00 63.72 72 PRO A O 1
ATOM 603 N N . ASP A 1 73 ? -12.756 18.411 2.159 1.00 65.94 73 ASP A N 1
ATOM 604 C CA . ASP A 1 73 ? -11.819 19.118 3.049 1.00 65.94 73 ASP A CA 1
ATOM 605 C C . ASP A 1 73 ? -10.730 18.205 3.658 1.00 65.94 73 ASP A C 1
ATOM 607 O O . ASP A 1 73 ? -9.732 18.694 4.184 1.00 65.94 73 ASP A O 1
ATOM 611 N N . ILE A 1 74 ? -10.906 16.876 3.606 1.00 60.66 74 ILE A N 1
ATOM 612 C CA . ILE A 1 74 ? -9.924 15.874 4.074 1.00 60.66 74 ILE A CA 1
ATOM 613 C C . ILE A 1 74 ? -8.902 15.551 2.974 1.00 60.66 74 ILE A C 1
ATOM 615 O O . ILE A 1 74 ? -7.812 15.042 3.251 1.00 60.66 74 ILE A O 1
ATOM 619 N N . VAL A 1 75 ? -9.228 15.860 1.717 1.00 53.38 75 VAL A N 1
ATOM 620 C CA . VAL A 1 75 ? -8.366 15.582 0.573 1.00 53.38 75 VAL A CA 1
ATOM 621 C C . VAL A 1 75 ? -7.215 16.584 0.594 1.00 53.38 75 VAL A C 1
ATOM 623 O O . VAL A 1 75 ? -7.372 17.743 0.212 1.00 53.38 75 VAL A O 1
ATOM 626 N N . SER A 1 76 ? -6.044 16.121 1.044 1.00 54.66 76 SER A N 1
ATOM 627 C CA . SER A 1 76 ? -4.767 16.799 0.806 1.00 54.66 76 SER A CA 1
ATOM 628 C C . SER A 1 76 ? -4.735 17.232 -0.654 1.00 54.66 76 SER A C 1
ATOM 630 O O . SER A 1 76 ? -5.019 16.399 -1.519 1.00 54.66 76 SER A O 1
ATOM 632 N N . GLU A 1 77 ? -4.483 18.527 -0.899 1.00 52.16 77 GLU A N 1
ATOM 633 C CA . GLU A 1 77 ? -4.462 19.137 -2.229 1.00 52.16 77 GLU A CA 1
ATOM 634 C C . GLU A 1 77 ? -3.920 18.126 -3.238 1.00 52.16 77 GLU A C 1
ATOM 636 O O . GLU A 1 77 ? -2.733 17.789 -3.211 1.00 52.16 77 GLU A O 1
ATOM 641 N N . LYS A 1 78 ? -4.792 17.596 -4.107 1.00 52.34 78 LYS A N 1
ATOM 642 C CA . LYS A 1 78 ? -4.340 16.833 -5.266 1.00 52.34 78 LYS A CA 1
ATOM 643 C C . LYS A 1 78 ? -3.538 17.830 -6.085 1.00 52.34 78 LYS A C 1
ATOM 645 O O . LYS A 1 78 ? -4.123 18.582 -6.865 1.00 52.34 78 LYS A O 1
ATOM 650 N N . LYS A 1 79 ? -2.221 17.901 -5.839 1.00 48.78 79 LYS A N 1
ATOM 651 C CA . LYS A 1 79 ? -1.300 18.713 -6.631 1.00 48.78 79 LYS A CA 1
ATOM 652 C C . LYS A 1 79 ? -1.661 18.436 -8.083 1.00 48.78 79 LYS A C 1
ATOM 654 O O . LYS A 1 79 ? -1.829 17.259 -8.422 1.00 48.78 79 LYS A O 1
ATOM 659 N N . PRO A 1 80 ? -1.867 19.481 -8.902 1.00 45.59 80 PRO A N 1
ATOM 660 C CA . PRO A 1 80 ? -2.270 19.295 -10.281 1.00 45.59 80 PRO A CA 1
ATOM 661 C C . PRO A 1 80 ? -1.307 18.290 -10.890 1.00 45.59 80 PRO A C 1
ATOM 663 O O . PRO A 1 80 ? -0.093 18.500 -10.866 1.00 45.59 80 PRO A O 1
ATOM 666 N N . VAL A 1 81 ? -1.858 17.158 -11.329 1.00 50.47 81 VAL A N 1
ATOM 667 C CA . VAL A 1 81 ? -1.100 16.120 -12.008 1.00 50.47 81 VAL A CA 1
ATOM 668 C C . VAL A 1 81 ? -0.639 16.780 -13.296 1.00 50.47 81 VAL A C 1
ATOM 670 O O . VAL A 1 81 ? -1.373 16.833 -14.278 1.00 50.47 81 VAL A O 1
ATOM 673 N N . THR A 1 82 ? 0.556 17.370 -13.279 1.00 54.91 82 THR A N 1
ATOM 674 C CA . THR A 1 82 ? 1.332 17.540 -14.499 1.00 54.91 82 THR A CA 1
ATOM 675 C C . THR A 1 82 ? 1.273 16.189 -15.192 1.00 54.91 82 THR A C 1
ATOM 677 O O . THR A 1 82 ? 1.542 15.186 -14.530 1.00 54.91 82 THR A O 1
ATOM 680 N N . GLU A 1 83 ? 0.840 16.145 -16.451 1.00 56.88 83 GLU A N 1
ATOM 681 C CA . GLU A 1 83 ? 0.803 14.924 -17.258 1.00 56.88 83 GLU A CA 1
ATOM 682 C C . GLU A 1 83 ? 2.237 14.398 -17.423 1.00 56.88 83 GLU A C 1
ATOM 684 O O . GLU A 1 83 ? 2.910 14.635 -18.421 1.00 56.88 83 GLU A O 1
ATOM 689 N N . VAL A 1 84 ? 2.756 13.750 -16.384 1.00 69.38 84 VAL A N 1
ATOM 690 C CA . VAL A 1 84 ? 4.015 13.025 -16.422 1.00 69.38 84 VAL A CA 1
ATOM 691 C C . VAL A 1 84 ? 3.679 11.686 -17.050 1.00 69.38 84 VAL A C 1
ATOM 693 O O . VAL A 1 84 ? 2.772 10.996 -16.580 1.00 69.38 84 VAL A O 1
ATOM 696 N N . ASP A 1 85 ? 4.381 11.332 -18.125 1.00 80.69 85 ASP A N 1
ATOM 697 C CA . ASP A 1 85 ? 4.284 9.998 -18.712 1.00 80.69 85 ASP A CA 1
ATOM 698 C C . ASP A 1 85 ? 4.522 8.965 -17.594 1.00 80.69 85 ASP 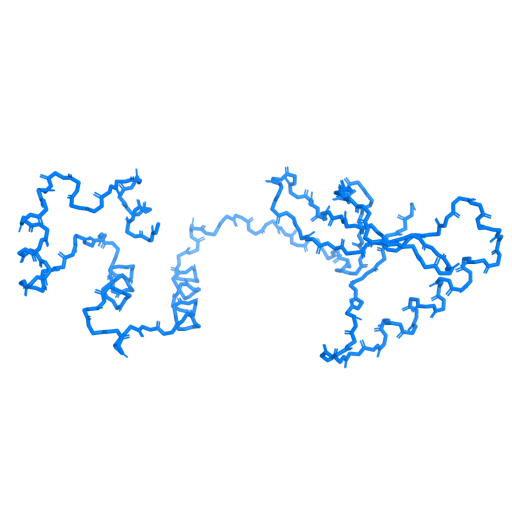A C 1
ATOM 700 O O . ASP A 1 85 ? 5.624 8.915 -17.041 1.00 80.69 85 ASP A O 1
ATOM 704 N N . PRO A 1 86 ? 3.520 8.138 -17.235 1.00 83.06 86 PRO A N 1
ATOM 705 C CA . PRO A 1 86 ? 3.632 7.209 -16.114 1.00 83.06 86 PRO A CA 1
ATOM 706 C C . PRO A 1 86 ? 4.671 6.107 -16.365 1.00 83.06 86 PRO A C 1
ATOM 708 O O . PRO A 1 86 ? 5.005 5.354 -15.452 1.00 83.06 86 PRO A O 1
ATOM 711 N N . THR A 1 87 ? 5.176 5.995 -17.597 1.00 91.31 87 THR A N 1
ATOM 712 C CA . THR A 1 87 ? 6.234 5.061 -17.982 1.00 91.31 87 THR A CA 1
ATOM 713 C C . THR A 1 87 ? 7.632 5.681 -17.948 1.00 91.31 87 THR A C 1
ATOM 715 O O . THR A 1 87 ? 8.607 4.978 -18.221 1.00 91.31 87 THR A O 1
ATOM 718 N N . LEU A 1 88 ? 7.769 6.960 -17.579 1.00 92.38 88 LEU A N 1
ATOM 719 C CA . LEU A 1 88 ? 9.059 7.623 -17.415 1.00 92.38 88 LEU A CA 1
ATOM 720 C C . LEU A 1 88 ? 9.444 7.709 -15.935 1.00 92.38 88 LEU A C 1
ATOM 722 O O . LEU A 1 88 ? 8.778 8.351 -15.127 1.00 92.38 88 LEU A O 1
ATOM 726 N N . PHE A 1 89 ? 10.561 7.077 -15.590 1.00 94.44 89 PHE A N 1
ATOM 727 C CA . PHE A 1 89 ? 11.124 7.090 -14.246 1.00 94.44 89 PHE A CA 1
ATOM 728 C C . PHE A 1 89 ? 12.304 8.059 -14.197 1.00 94.44 89 PHE A C 1
ATOM 730 O O . PHE A 1 89 ? 13.299 7.869 -14.895 1.00 94.44 89 PHE A O 1
ATOM 737 N N . GLU A 1 90 ? 12.230 9.079 -13.344 1.00 93.50 90 GLU A N 1
ATOM 738 C CA . GLU A 1 90 ? 13.351 9.997 -13.146 1.00 93.50 90 GLU A CA 1
ATOM 739 C C . GLU A 1 90 ? 14.437 9.373 -12.255 1.00 93.50 90 GLU A C 1
ATOM 741 O O . GLU A 1 90 ? 14.190 9.001 -11.103 1.00 93.50 90 GLU A O 1
ATOM 746 N N . LYS A 1 91 ? 15.680 9.329 -12.752 1.00 93.56 91 LYS A N 1
ATOM 747 C CA . LYS A 1 91 ? 16.829 8.725 -12.052 1.00 93.56 91 LYS A CA 1
ATOM 748 C C . LYS A 1 91 ? 17.021 9.252 -10.627 1.00 93.56 91 LYS A C 1
ATOM 750 O O . LYS A 1 91 ? 17.347 8.480 -9.731 1.00 93.56 91 LYS A O 1
ATOM 755 N N . ARG A 1 92 ? 16.774 10.549 -10.398 1.00 94.00 92 ARG A N 1
ATOM 756 C CA . ARG A 1 92 ? 16.904 11.199 -9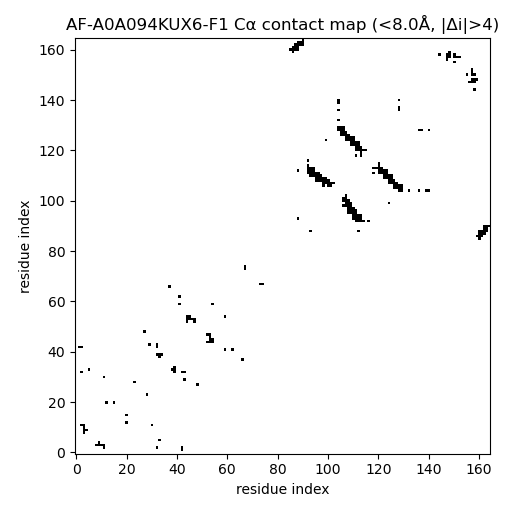.078 1.00 94.00 92 ARG A CA 1
ATOM 757 C C . ARG A 1 92 ? 15.995 10.604 -7.997 1.00 94.00 92 ARG A C 1
ATOM 759 O O . ARG A 1 92 ? 16.316 10.720 -6.819 1.00 94.00 92 ARG A O 1
ATOM 766 N N . PHE A 1 93 ? 14.894 9.962 -8.385 1.00 95.38 93 PHE A N 1
ATOM 767 C CA . PHE A 1 93 ? 13.952 9.337 -7.457 1.00 95.38 93 PHE A CA 1
ATOM 768 C C . PHE A 1 93 ? 14.156 7.824 -7.322 1.00 95.38 93 PHE A C 1
ATOM 770 O O . PHE A 1 93 ? 13.545 7.216 -6.447 1.00 95.38 93 PHE A O 1
ATOM 777 N N . LEU A 1 94 ? 15.021 7.204 -8.137 1.00 96.25 94 LEU A N 1
ATOM 778 C CA . LEU A 1 94 ? 15.373 5.787 -8.029 1.00 96.25 94 LEU A CA 1
ATOM 779 C C . LEU A 1 94 ? 16.468 5.573 -6.977 1.00 96.25 94 LEU A C 1
ATOM 781 O O . LEU A 1 94 ? 17.663 5.706 -7.236 1.00 96.25 94 LEU A O 1
ATOM 785 N N . LYS A 1 95 ? 16.053 5.176 -5.776 1.00 96.62 95 LYS A N 1
ATOM 786 C CA . LYS A 1 95 ? 16.938 4.840 -4.657 1.00 96.62 95 LYS A CA 1
ATOM 787 C C . LYS A 1 95 ? 17.246 3.343 -4.673 1.00 96.62 95 LYS A C 1
ATOM 789 O O . LYS A 1 95 ? 16.363 2.520 -4.421 1.00 96.62 95 LYS A O 1
ATOM 794 N N . ARG A 1 96 ? 18.496 2.970 -4.956 1.00 96.38 96 ARG A N 1
ATOM 795 C CA . ARG A 1 96 ? 18.947 1.568 -4.927 1.00 96.38 96 ARG A CA 1
ATOM 796 C C . ARG A 1 96 ? 18.841 0.987 -3.513 1.00 96.38 96 ARG A C 1
ATOM 798 O O . ARG A 1 96 ? 19.316 1.594 -2.558 1.00 96.38 96 ARG A O 1
ATOM 805 N N . ILE A 1 97 ? 18.278 -0.216 -3.402 1.00 97.38 97 ILE A N 1
ATOM 806 C CA . ILE A 1 97 ? 18.182 -0.988 -2.154 1.00 97.38 97 ILE A CA 1
ATOM 807 C C . ILE A 1 97 ? 19.237 -2.098 -2.143 1.00 97.38 97 ILE A C 1
ATOM 809 O O . ILE A 1 97 ? 20.096 -2.128 -1.266 1.00 97.38 97 ILE A O 1
ATOM 813 N N . ARG A 1 98 ? 19.182 -3.026 -3.105 1.00 97.69 98 ARG A N 1
ATOM 814 C CA . ARG A 1 98 ? 20.097 -4.179 -3.181 1.00 97.69 98 ARG A CA 1
ATOM 815 C C . ARG A 1 98 ? 20.109 -4.798 -4.571 1.00 97.69 98 ARG A C 1
ATOM 817 O O . ARG A 1 98 ? 19.217 -4.541 -5.371 1.00 97.69 98 ARG A O 1
ATOM 824 N N . ASP A 1 99 ? 21.059 -5.689 -4.811 1.00 96.81 99 ASP A N 1
ATOM 825 C CA . ASP A 1 99 ? 21.096 -6.475 -6.043 1.00 96.81 99 ASP A CA 1
ATOM 826 C C . ASP A 1 99 ? 20.063 -7.609 -5.987 1.00 96.81 99 ASP A C 1
ATOM 828 O O . ASP A 1 99 ? 19.819 -8.206 -4.929 1.00 96.81 99 ASP A O 1
ATOM 832 N N . LEU A 1 100 ? 19.418 -7.870 -7.125 1.00 96.50 100 LEU A N 1
ATOM 833 C CA . LEU A 1 100 ? 18.485 -8.986 -7.302 1.00 96.50 100 LEU A CA 1
ATOM 834 C C . LEU A 1 100 ? 19.125 -10.133 -8.074 1.00 96.50 100 LEU A C 1
ATOM 836 O O . LEU A 1 100 ? 18.871 -11.292 -7.761 1.00 96.50 100 LEU A O 1
ATOM 840 N N . GLY A 1 101 ? 19.950 -9.815 -9.066 1.00 93.44 101 GLY A N 1
ATOM 841 C CA . GLY A 1 101 ? 20.643 -10.819 -9.850 1.00 93.44 101 GLY A CA 1
ATOM 842 C C . GLY A 1 101 ? 21.337 -10.226 -11.061 1.00 93.44 101 GLY A C 1
ATOM 843 O O . GLY A 1 101 ? 21.233 -9.036 -11.357 1.00 93.44 101 GLY A O 1
ATOM 844 N N . GLU A 1 102 ? 22.038 -11.092 -11.772 1.00 89.12 102 GLU A N 1
ATOM 845 C CA . GLU A 1 102 ? 22.834 -10.731 -12.930 1.00 89.12 102 GLU A CA 1
ATOM 846 C C . GLU A 1 102 ? 22.483 -11.675 -14.074 1.00 89.12 102 GLU A C 1
ATOM 848 O O . GLU A 1 102 ? 22.537 -12.896 -13.937 1.00 89.12 102 GLU A O 1
ATOM 853 N N . GLY A 1 103 ? 22.046 -11.093 -15.186 1.00 73.12 103 GLY A N 1
ATOM 854 C CA . GLY A 1 103 ? 21.728 -11.822 -16.401 1.00 73.12 103 GLY A CA 1
ATOM 855 C C . GLY A 1 103 ? 22.837 -11.699 -17.439 1.00 73.12 103 GLY A C 1
ATOM 856 O O . GLY A 1 103 ? 23.856 -11.034 -17.243 1.00 73.12 103 GLY A O 1
ATOM 857 N N . HIS A 1 104 ? 22.581 -12.301 -18.599 1.00 70.25 104 HIS A N 1
ATOM 858 C CA . HIS A 1 104 ? 23.494 -12.266 -19.741 1.00 70.25 104 HIS A CA 1
ATOM 859 C C . HIS A 1 104 ? 23.797 -10.835 -20.223 1.00 70.25 104 HIS A C 1
ATOM 861 O O . HIS A 1 104 ? 24.932 -10.522 -20.558 1.00 70.25 104 HIS A O 1
ATOM 867 N N . PHE A 1 105 ? 22.797 -9.948 -20.203 1.00 68.94 105 PHE A N 1
ATOM 868 C CA . PHE A 1 105 ? 22.884 -8.609 -20.803 1.00 68.94 105 PHE A CA 1
ATOM 869 C C . PHE A 1 105 ? 22.955 -7.466 -19.790 1.00 68.94 105 PHE A C 1
ATOM 871 O O . PHE A 1 105 ? 22.979 -6.303 -20.176 1.00 68.94 105 PHE A O 1
ATOM 878 N N . GLY A 1 106 ? 22.928 -7.756 -18.491 1.00 80.81 106 GLY A N 1
ATOM 879 C CA . GLY A 1 106 ? 22.794 -6.687 -17.515 1.00 80.81 106 GLY A CA 1
ATOM 880 C C . GLY A 1 106 ? 22.634 -7.157 -16.087 1.00 80.81 106 GLY A C 1
ATOM 881 O O . GLY A 1 106 ? 22.500 -8.348 -15.803 1.00 80.81 106 GLY A O 1
ATOM 882 N N . LYS A 1 107 ? 22.627 -6.179 -15.196 1.00 90.88 107 LYS A N 1
ATOM 883 C CA . LYS A 1 107 ? 22.396 -6.344 -13.770 1.00 90.88 107 LYS A CA 1
ATOM 884 C C . LYS A 1 107 ? 20.964 -5.930 -13.447 1.00 90.88 107 LYS A C 1
ATOM 886 O O . LYS A 1 107 ? 20.433 -5.008 -14.061 1.00 90.88 107 LYS A O 1
ATOM 891 N N . VAL A 1 108 ? 20.336 -6.622 -12.502 1.00 94.00 108 VAL A N 1
ATOM 892 C CA . VAL A 1 108 ? 19.015 -6.272 -11.978 1.00 94.00 108 VAL A CA 1
ATOM 893 C C . VAL A 1 108 ? 19.154 -5.854 -10.521 1.00 94.00 108 VAL A C 1
ATOM 895 O O . VAL A 1 108 ? 19.680 -6.599 -9.689 1.00 94.00 108 VAL A O 1
ATOM 898 N N . GLU A 1 109 ? 18.646 -4.670 -10.208 1.00 96.50 109 GLU A N 1
ATOM 899 C CA . GLU A 1 109 ? 18.691 -4.068 -8.880 1.00 96.50 109 GLU A CA 1
ATOM 900 C C . GLU A 1 109 ? 17.270 -3.829 -8.365 1.00 96.50 109 GLU A C 1
ATOM 902 O O . GLU A 1 109 ? 16.367 -3.457 -9.114 1.00 96.50 109 GLU A O 1
ATOM 907 N N . LEU A 1 110 ? 17.061 -4.062 -7.072 1.00 97.88 110 LEU A N 1
ATOM 908 C CA . LEU A 1 110 ? 15.863 -3.630 -6.371 1.00 97.88 110 LEU A CA 1
ATOM 909 C C . LEU A 1 110 ? 16.041 -2.157 -6.026 1.00 97.88 110 LEU A C 1
ATOM 911 O O . LEU A 1 110 ? 16.955 -1.807 -5.275 1.00 97.88 110 LEU A O 1
ATOM 915 N N . CYS A 1 111 ? 15.141 -1.320 -6.523 1.00 97.88 111 CYS A N 1
ATOM 916 C CA . CYS A 1 111 ? 15.108 0.109 -6.251 1.00 97.88 111 CYS A CA 1
ATOM 917 C C . CYS A 1 111 ? 13.759 0.507 -5.651 1.00 97.88 111 CYS A C 1
ATOM 919 O O . CYS A 1 111 ? 12.752 -0.180 -5.822 1.00 97.88 111 CYS A O 1
ATOM 921 N N . ARG A 1 112 ? 13.738 1.645 -4.963 1.00 97.75 112 ARG A N 1
ATOM 922 C CA . ARG A 1 112 ? 12.521 2.375 -4.618 1.00 97.75 112 ARG A CA 1
ATOM 923 C C . ARG A 1 112 ? 12.427 3.605 -5.509 1.00 97.75 112 ARG A C 1
ATOM 925 O O . ARG A 1 112 ? 13.375 4.382 -5.530 1.00 97.75 112 ARG A O 1
ATOM 932 N N . TYR A 1 113 ? 11.317 3.780 -6.213 1.00 96.81 113 TYR A N 1
ATOM 933 C CA . TYR A 1 113 ? 10.994 5.016 -6.913 1.00 96.81 113 TYR A CA 1
ATOM 934 C C . TYR A 1 113 ? 10.177 5.925 -5.994 1.00 96.81 113 TYR A C 1
ATOM 936 O O . TYR A 1 113 ? 9.029 5.609 -5.695 1.00 96.81 113 TYR A O 1
ATOM 944 N N . ASP A 1 114 ? 10.783 7.010 -5.511 1.00 95.31 114 ASP A N 1
ATOM 945 C CA . ASP A 1 114 ? 10.258 7.811 -4.395 1.00 95.31 114 ASP A CA 1
ATOM 946 C C . ASP A 1 114 ? 10.260 9.328 -4.676 1.00 95.31 114 ASP A C 1
ATOM 948 O O . ASP A 1 114 ? 11.106 10.041 -4.126 1.00 95.31 114 ASP A O 1
ATOM 952 N N . PRO A 1 115 ? 9.348 9.836 -5.534 1.00 92.69 115 PRO A N 1
ATOM 953 C CA . PRO A 1 115 ? 9.256 11.265 -5.855 1.00 92.69 115 PRO A CA 1
ATOM 954 C C . PRO A 1 115 ? 8.948 12.169 -4.655 1.00 92.69 115 PRO A C 1
ATOM 956 O O . PRO A 1 115 ? 9.463 13.282 -4.589 1.00 92.69 115 PRO A O 1
ATOM 959 N N . GLU A 1 116 ? 8.159 11.681 -3.692 1.00 91.69 116 GLU A N 1
ATOM 960 C CA . GLU A 1 116 ? 7.771 12.436 -2.487 1.00 91.69 116 GLU A CA 1
ATOM 961 C C . GLU A 1 116 ? 8.875 12.464 -1.417 1.00 91.69 116 GLU A C 1
ATOM 963 O O . GLU A 1 116 ? 8.871 13.309 -0.523 1.00 91.69 116 GLU A O 1
ATOM 968 N N . GLY A 1 117 ? 9.856 11.560 -1.504 1.00 90.12 117 GLY A N 1
ATOM 969 C CA . GLY A 1 117 ? 10.993 11.513 -0.585 1.00 90.12 117 GLY A CA 1
ATOM 970 C C . GLY A 1 117 ? 10.664 11.047 0.839 1.00 90.12 117 GLY A C 1
ATOM 971 O O . GLY A 1 117 ? 11.537 11.113 1.705 1.00 90.12 117 GLY A O 1
ATOM 972 N N . ASP A 1 118 ? 9.452 10.553 1.087 1.00 92.81 118 ASP A N 1
ATOM 973 C CA . ASP A 1 118 ? 8.957 10.104 2.393 1.00 92.81 118 ASP A CA 1
ATOM 974 C C . ASP A 1 118 ? 9.203 8.603 2.659 1.00 92.81 118 ASP A C 1
ATOM 976 O O . ASP A 1 118 ? 8.796 8.064 3.689 1.00 92.81 118 ASP A O 1
ATOM 980 N N . ASN A 1 119 ? 9.929 7.930 1.758 1.00 90.06 119 ASN A N 1
ATOM 981 C CA . ASN A 1 119 ? 10.211 6.493 1.761 1.00 90.06 119 ASN A CA 1
ATOM 982 C C . ASN A 1 119 ? 8.988 5.588 1.531 1.00 90.06 119 ASN A C 1
ATOM 984 O O . ASN A 1 119 ? 9.096 4.371 1.731 1.00 90.06 119 ASN A O 1
ATOM 988 N N . THR A 1 120 ? 7.863 6.132 1.061 1.00 92.62 120 THR A N 1
ATOM 989 C CA . THR A 1 120 ? 6.665 5.354 0.705 1.00 92.62 120 THR A CA 1
ATOM 990 C C . THR A 1 120 ? 6.618 4.960 -0.771 1.00 92.62 120 THR A C 1
ATOM 992 O O . THR A 1 120 ? 5.795 4.129 -1.153 1.00 92.62 120 THR A O 1
ATOM 995 N N . GLY A 1 121 ? 7.555 5.469 -1.579 1.00 92.62 121 GLY A N 1
ATOM 996 C CA . GLY A 1 121 ? 7.670 5.181 -3.003 1.00 92.62 121 GLY A CA 1
ATOM 997 C C . GLY A 1 121 ? 7.638 3.697 -3.386 1.00 92.62 121 GLY A C 1
ATOM 998 O O . GLY A 1 121 ? 7.993 2.806 -2.605 1.00 92.62 121 GLY A O 1
ATOM 999 N N . GLU A 1 122 ? 7.241 3.421 -4.624 1.00 95.62 122 GLU A N 1
ATOM 1000 C CA . GLU A 1 122 ? 7.034 2.065 -5.122 1.00 95.62 122 GLU A CA 1
ATOM 1001 C C . GLU A 1 122 ? 8.356 1.296 -5.279 1.00 95.62 122 GLU A C 1
ATOM 1003 O O . GLU A 1 122 ? 9.366 1.833 -5.732 1.00 95.62 122 GLU A O 1
ATOM 1008 N N . GLN A 1 123 ? 8.361 0.006 -4.935 1.00 97.44 123 GLN A N 1
ATOM 1009 C CA . GLN A 1 123 ? 9.503 -0.867 -5.204 1.00 97.44 123 GLN A CA 1
ATOM 1010 C C . GLN A 1 123 ? 9.473 -1.389 -6.645 1.00 97.44 123 GLN A C 1
ATOM 1012 O O . GLN A 1 123 ? 8.472 -1.939 -7.109 1.00 97.44 123 GLN A O 1
ATOM 1017 N N . VAL A 1 124 ? 10.596 -1.248 -7.345 1.00 97.38 124 VAL A N 1
ATOM 1018 C CA . VAL A 1 124 ? 10.756 -1.617 -8.755 1.00 97.38 124 VAL A CA 1
ATOM 1019 C C . VAL A 1 124 ? 12.049 -2.400 -8.974 1.00 97.38 124 VAL A C 1
ATOM 1021 O O . VAL A 1 124 ? 13.053 -2.174 -8.299 1.00 97.38 124 VAL A O 1
ATOM 1024 N N . ALA A 1 125 ? 12.025 -3.327 -9.931 1.00 97.00 125 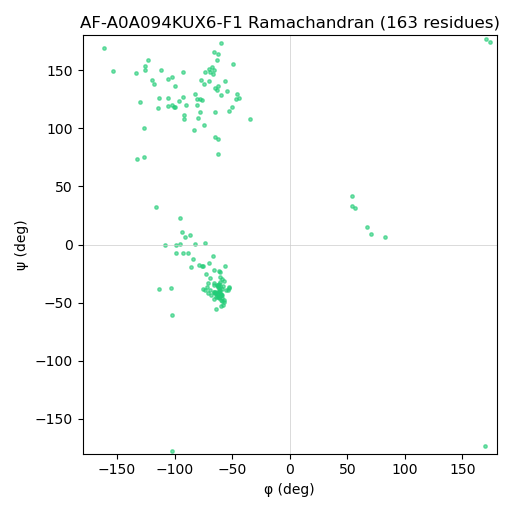ALA A N 1
ATOM 1025 C CA . ALA A 1 125 ? 13.229 -3.982 -10.428 1.00 97.00 125 ALA A CA 1
ATOM 1026 C C . ALA A 1 125 ? 13.779 -3.170 -11.606 1.00 97.00 125 ALA A C 1
ATOM 1028 O O . ALA A 1 125 ? 13.086 -2.989 -12.607 1.00 97.00 125 ALA A O 1
ATOM 1029 N N . VAL A 1 126 ? 15.012 -2.681 -11.487 1.00 94.94 126 VAL A N 1
ATOM 1030 C CA . VAL A 1 126 ? 15.686 -1.898 -12.528 1.00 94.94 126 VAL A CA 1
ATOM 1031 C C . VAL A 1 126 ? 16.738 -2.774 -13.181 1.00 94.94 126 VAL A C 1
ATOM 1033 O O . VAL A 1 126 ? 17.661 -3.239 -12.514 1.00 94.94 126 VAL A O 1
ATOM 1036 N N . LYS A 1 127 ? 16.593 -3.007 -14.486 1.00 92.56 127 LYS A N 1
ATOM 1037 C CA . LYS A 1 127 ? 17.601 -3.690 -15.294 1.00 92.56 127 LYS A CA 1
ATOM 1038 C C . LYS A 1 127 ? 18.475 -2.654 -15.992 1.00 92.56 127 LYS A C 1
ATOM 1040 O O . LYS A 1 127 ? 17.960 -1.819 -16.730 1.00 92.56 127 LYS A O 1
ATOM 1045 N N . SER A 1 128 ? 19.781 -2.724 -15.772 1.00 89.38 128 SER A N 1
ATOM 1046 C CA . SER A 1 128 ? 20.780 -1.842 -16.377 1.00 89.38 128 SER A CA 1
ATOM 1047 C C . SER A 1 128 ? 21.868 -2.656 -17.078 1.00 89.38 128 SER A C 1
ATOM 1049 O O . SER A 1 128 ? 22.122 -3.815 -16.736 1.00 89.38 128 SER A O 1
ATOM 1051 N N . LEU A 1 129 ? 22.505 -2.066 -18.091 1.00 85.12 129 LEU A N 1
ATOM 1052 C CA . LEU A 1 129 ? 23.682 -2.666 -18.722 1.00 85.12 129 LEU A CA 1
ATOM 1053 C C . LEU A 1 129 ? 24.868 -2.627 -17.760 1.00 85.12 129 LEU A C 1
ATOM 1055 O O . LEU A 1 129 ? 25.007 -1.691 -16.972 1.00 85.12 129 LEU A O 1
ATOM 1059 N N . LYS A 1 130 ? 25.754 -3.623 -17.850 1.00 76.75 130 LYS A N 1
ATOM 1060 C CA . LYS A 1 130 ? 27.009 -3.594 -17.088 1.00 76.75 130 LYS A CA 1
ATOM 1061 C C . LYS A 1 130 ? 27.969 -2.579 -17.715 1.00 76.75 130 LYS A C 1
ATOM 1063 O O . LYS A 1 130 ? 27.969 -2.472 -18.944 1.00 76.75 130 LYS A O 1
ATOM 1068 N N . PRO A 1 131 ? 28.834 -1.915 -16.931 1.00 69.81 131 PRO A N 1
ATOM 1069 C CA . PRO A 1 131 ? 29.795 -0.935 -17.449 1.00 69.81 131 PRO A CA 1
ATOM 1070 C C . PRO A 1 131 ? 30.732 -1.505 -18.524 1.00 69.81 131 PRO A C 1
ATOM 1072 O O . PRO A 1 131 ? 31.137 -0.796 -19.435 1.00 69.81 131 PRO A O 1
ATOM 1075 N N . GLU A 1 132 ? 31.049 -2.799 -18.434 1.00 66.62 132 GLU A N 1
ATOM 1076 C CA . GLU A 1 132 ? 31.916 -3.522 -19.376 1.00 66.62 132 GLU A CA 1
ATOM 1077 C C . GLU A 1 132 ? 31.211 -4.008 -20.657 1.00 66.62 132 GLU A C 1
ATOM 1079 O O . GLU A 1 132 ? 31.830 -4.626 -21.523 1.00 66.62 132 GLU A O 1
ATOM 1084 N N . SER A 1 133 ? 29.915 -3.728 -20.800 1.00 62.56 133 SER A N 1
ATOM 1085 C CA . SER A 1 133 ? 29.127 -4.133 -21.964 1.00 62.56 133 SER A CA 1
ATOM 1086 C C . SER A 1 133 ? 29.407 -3.165 -23.122 1.00 62.56 133 SER A C 1
ATOM 1088 O O . SER A 1 133 ? 28.977 -2.016 -23.091 1.00 62.56 133 SER A O 1
ATOM 1090 N N . GLY A 1 134 ? 30.125 -3.611 -24.158 1.00 60.22 134 GLY A N 1
ATOM 1091 C CA . GLY A 1 134 ? 30.379 -2.819 -25.371 1.00 60.22 134 GLY A CA 1
ATOM 1092 C C . GLY A 1 134 ? 29.108 -2.379 -26.129 1.00 60.22 134 GLY A C 1
ATOM 1093 O O . GLY A 1 134 ? 27.992 -2.800 -25.827 1.00 60.22 134 GLY A O 1
ATOM 1094 N N . GLY A 1 135 ? 29.278 -1.548 -27.167 1.00 62.19 135 GLY A N 1
ATOM 1095 C CA . GLY A 1 135 ? 28.190 -0.818 -27.849 1.00 62.19 135 GLY A CA 1
ATOM 1096 C C . GLY A 1 135 ? 27.025 -1.643 -28.427 1.00 62.19 135 GLY A C 1
ATOM 1097 O O . GLY A 1 135 ? 25.945 -1.089 -28.624 1.00 62.19 135 GLY A O 1
ATOM 1098 N N . ASN A 1 136 ? 27.184 -2.955 -28.641 1.00 67.06 136 ASN A N 1
ATOM 1099 C CA . ASN A 1 136 ? 26.109 -3.817 -29.155 1.00 67.06 136 ASN A CA 1
ATOM 1100 C C . ASN A 1 136 ? 25.001 -4.105 -28.121 1.00 67.06 136 ASN A C 1
ATOM 1102 O O . ASN A 1 136 ? 23.854 -4.319 -28.503 1.00 67.06 136 ASN A O 1
ATOM 1106 N N . HIS A 1 137 ? 25.291 -4.043 -26.819 1.00 74.44 137 HIS A N 1
ATOM 1107 C CA . HIS A 1 137 ? 24.329 -4.446 -25.783 1.00 74.44 137 HIS A CA 1
ATOM 1108 C C . HIS A 1 137 ? 23.204 -3.428 -25.536 1.00 74.44 137 HIS A C 1
ATOM 1110 O O . HIS A 1 137 ? 22.146 -3.782 -25.020 1.00 74.44 137 HIS A O 1
ATOM 1116 N N . ILE A 1 138 ? 23.381 -2.172 -25.961 1.00 80.00 138 ILE A N 1
ATOM 1117 C CA . ILE A 1 138 ? 22.320 -1.153 -25.913 1.00 80.00 138 ILE A CA 1
ATOM 1118 C C . ILE A 1 138 ? 21.173 -1.515 -26.858 1.00 80.00 138 ILE A C 1
ATOM 1120 O O . ILE A 1 138 ? 20.006 -1.343 -26.502 1.00 80.00 138 ILE A O 1
ATOM 1124 N N . ALA A 1 139 ? 21.486 -2.025 -28.052 1.00 83.25 139 ALA A N 1
ATOM 1125 C CA . ALA A 1 139 ? 20.472 -2.454 -29.010 1.00 83.25 139 ALA A CA 1
ATOM 1126 C C . ALA A 1 139 ? 19.680 -3.658 -28.478 1.00 83.25 139 ALA A C 1
ATOM 1128 O O . ALA A 1 139 ? 18.453 -3.677 -28.582 1.00 83.25 139 ALA A O 1
ATOM 1129 N N . ASP A 1 140 ? 20.367 -4.608 -27.837 1.00 83.00 140 ASP A N 1
ATOM 1130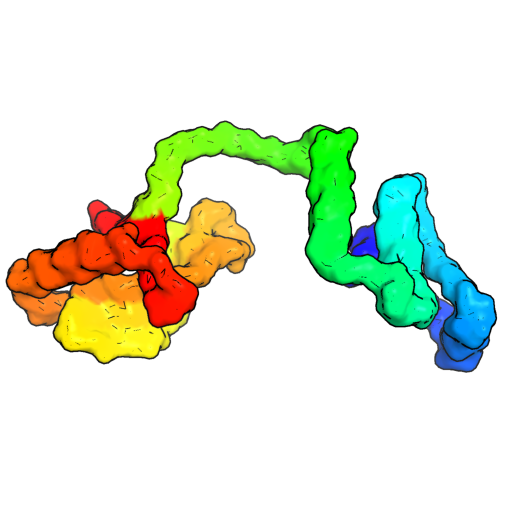 C CA . ASP A 1 140 ? 19.734 -5.768 -27.206 1.00 83.00 140 ASP A CA 1
ATOM 1131 C C . ASP A 1 140 ? 18.772 -5.350 -26.087 1.00 83.00 140 ASP A C 1
ATOM 1133 O O . ASP A 1 140 ? 17.631 -5.813 -26.056 1.00 83.00 140 ASP A O 1
ATOM 1137 N N . LEU A 1 141 ? 19.183 -4.420 -25.212 1.00 82.75 141 LEU A N 1
ATOM 1138 C CA . LEU A 1 141 ? 18.315 -3.914 -24.145 1.00 82.75 141 LEU A CA 1
ATOM 1139 C C . LEU A 1 141 ? 17.097 -3.167 -24.702 1.00 82.75 141 LEU A C 1
ATOM 1141 O O . LEU A 1 141 ? 15.986 -3.361 -24.214 1.00 82.75 141 LEU A O 1
ATOM 1145 N N . LYS A 1 142 ? 17.273 -2.343 -25.744 1.00 86.38 142 LYS A N 1
ATOM 1146 C CA . LYS A 1 142 ? 16.148 -1.665 -26.411 1.00 86.38 142 LYS A CA 1
ATOM 1147 C C . LYS A 1 142 ? 15.148 -2.666 -26.987 1.00 86.38 142 LYS A C 1
ATOM 1149 O O . LYS A 1 142 ? 13.947 -2.510 -26.788 1.00 86.38 142 LYS A O 1
ATOM 1154 N N . LYS A 1 143 ? 15.640 -3.724 -27.634 1.00 88.69 143 LYS A N 1
ATOM 1155 C CA . LYS A 1 143 ? 14.796 -4.797 -28.167 1.00 88.69 143 LYS A CA 1
ATOM 1156 C C . LYS A 1 143 ? 14.066 -5.555 -27.056 1.00 88.69 143 LYS A C 1
ATOM 1158 O O . LYS A 1 143 ? 12.888 -5.866 -27.200 1.00 88.69 143 LYS A O 1
ATOM 1163 N N . GLU A 1 144 ? 14.738 -5.834 -25.941 1.00 87.62 144 GLU A N 1
ATOM 1164 C CA . GLU A 1 144 ? 14.112 -6.456 -24.770 1.00 87.62 144 GLU A CA 1
ATOM 1165 C C . GLU A 1 144 ? 12.984 -5.582 -24.201 1.00 87.62 144 GLU A C 1
ATOM 1167 O O . GLU A 1 144 ? 11.899 -6.092 -23.920 1.00 87.62 144 GLU A O 1
ATOM 1172 N N . ILE A 1 145 ? 13.208 -4.266 -24.099 1.00 89.75 145 ILE A N 1
ATOM 1173 C CA . ILE A 1 145 ? 12.193 -3.293 -23.672 1.00 89.75 145 ILE A CA 1
ATOM 1174 C C . ILE A 1 145 ? 10.984 -3.317 -24.613 1.00 89.75 145 ILE A C 1
ATOM 1176 O O . ILE A 1 145 ? 9.853 -3.398 -24.139 1.00 89.75 145 ILE A O 1
ATOM 1180 N N . GLU A 1 146 ? 11.195 -3.280 -25.931 1.00 91.19 146 GLU A N 1
ATOM 1181 C CA . GLU A 1 146 ? 10.109 -3.307 -26.922 1.00 91.19 146 GLU A CA 1
ATOM 1182 C C . GLU A 1 146 ? 9.270 -4.584 -26.846 1.00 91.19 146 GLU A C 1
ATOM 1184 O O . GLU A 1 146 ? 8.043 -4.528 -26.952 1.00 91.19 146 GLU A O 1
ATOM 1189 N N . ILE A 1 147 ? 9.913 -5.733 -26.628 1.00 92.19 147 ILE A N 1
ATOM 1190 C CA . ILE A 1 147 ? 9.209 -7.001 -26.432 1.00 92.19 147 ILE A CA 1
ATOM 1191 C C . ILE A 1 147 ? 8.379 -6.923 -25.150 1.00 92.19 147 ILE A C 1
ATOM 1193 O O . ILE A 1 147 ? 7.166 -7.115 -25.194 1.00 92.19 147 ILE A O 1
ATOM 1197 N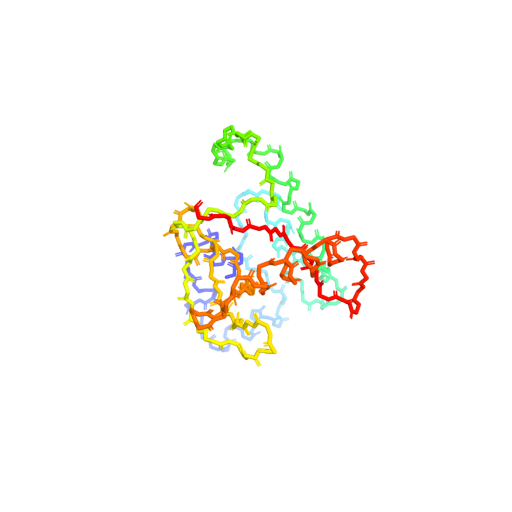 N . LEU A 1 148 ? 9.006 -6.600 -24.015 1.00 92.62 148 LEU A N 1
ATOM 1198 C CA . LEU A 1 148 ? 8.349 -6.657 -22.710 1.00 92.62 148 LEU A CA 1
ATOM 1199 C C . LEU A 1 148 ? 7.218 -5.632 -22.571 1.00 92.62 148 LEU A C 1
ATOM 1201 O O . LEU A 1 148 ? 6.207 -5.918 -21.935 1.00 92.62 148 LEU A O 1
ATOM 1205 N N . ARG A 1 149 ? 7.354 -4.466 -23.213 1.00 93.56 149 ARG A N 1
ATOM 1206 C CA . ARG A 1 149 ? 6.333 -3.410 -23.249 1.00 93.56 149 ARG A CA 1
ATOM 1207 C C . ARG A 1 149 ? 5.007 -3.879 -23.849 1.00 93.56 149 ARG A C 1
ATOM 1209 O O . ARG A 1 149 ? 3.967 -3.358 -23.468 1.00 93.56 149 ARG A O 1
ATOM 1216 N N . ASN A 1 150 ? 5.037 -4.844 -24.766 1.00 93.44 150 ASN A N 1
ATOM 1217 C CA . ASN A 1 150 ? 3.847 -5.340 -25.458 1.00 93.44 150 ASN A CA 1
ATOM 1218 C C . ASN A 1 150 ? 3.281 -6.638 -24.853 1.00 93.44 150 ASN A C 1
ATOM 1220 O O . ASN A 1 150 ? 2.276 -7.155 -25.342 1.00 93.44 150 ASN A O 1
ATOM 1224 N N . LEU A 1 151 ? 3.905 -7.182 -23.801 1.00 93.38 151 LEU A N 1
ATOM 1225 C CA . LEU A 1 151 ? 3.474 -8.423 -23.159 1.00 93.38 151 LEU A CA 1
ATOM 1226 C C . LEU A 1 151 ? 2.661 -8.134 -21.893 1.00 93.38 151 LEU A C 1
ATOM 1228 O O . LEU A 1 151 ? 3.172 -7.598 -20.912 1.00 93.38 151 LEU A O 1
ATOM 1232 N N . TYR A 1 152 ? 1.399 -8.567 -21.894 1.00 94.25 152 TYR A N 1
ATOM 1233 C CA . TYR A 1 152 ? 0.482 -8.424 -20.763 1.00 94.25 152 TYR A CA 1
ATOM 1234 C C . TYR A 1 152 ? -0.103 -9.783 -20.391 1.00 94.25 152 TYR A C 1
ATOM 1236 O O . TYR A 1 152 ? -1.024 -10.280 -21.035 1.00 94.25 152 TYR A O 1
ATOM 1244 N N . HIS A 1 153 ? 0.450 -10.401 -19.351 1.00 96.44 153 HIS A N 1
ATOM 1245 C CA . HIS A 1 153 ? 0.004 -11.704 -18.872 1.00 96.44 153 HIS A CA 1
ATOM 1246 C C . HIS A 1 153 ? 0.314 -11.862 -17.381 1.00 96.44 153 HIS A C 1
ATOM 1248 O O . HIS A 1 153 ? 1.309 -11.326 -16.901 1.00 96.44 153 HIS A O 1
ATOM 1254 N N . GLU A 1 154 ? -0.507 -12.613 -16.644 1.00 96.38 154 GLU A N 1
ATOM 1255 C CA . GLU A 1 154 ? -0.326 -12.831 -15.198 1.00 96.38 154 GLU A CA 1
ATOM 1256 C C . GLU A 1 154 ? 1.017 -13.504 -14.867 1.00 96.38 154 GLU A C 1
ATOM 1258 O O . GLU A 1 154 ? 1.676 -13.144 -13.898 1.00 96.38 154 GLU A O 1
ATOM 1263 N N . ASN A 1 155 ? 1.456 -14.419 -15.736 1.00 97.25 155 ASN A N 1
ATOM 1264 C CA . ASN A 1 155 ? 2.700 -15.183 -15.580 1.00 97.25 155 ASN A CA 1
ATOM 1265 C C . ASN A 1 155 ? 3.926 -14.557 -16.279 1.00 97.25 155 ASN A C 1
ATOM 1267 O O . ASN A 1 155 ? 4.946 -15.227 -16.424 1.00 97.25 155 ASN A O 1
ATOM 1271 N N . ILE A 1 156 ? 3.834 -13.314 -16.764 1.00 94.81 156 ILE A N 1
ATOM 1272 C CA . ILE A 1 156 ? 4.958 -12.587 -17.378 1.00 94.81 156 ILE A CA 1
ATOM 1273 C C . ILE A 1 156 ? 5.241 -11.339 -16.542 1.00 94.81 156 ILE A C 1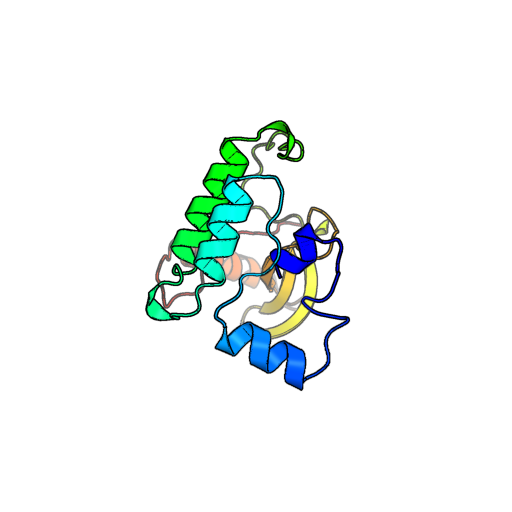
ATOM 1275 O O . ILE A 1 156 ? 4.322 -10.649 -16.101 1.00 94.81 156 ILE A O 1
ATOM 1279 N N . VAL A 1 157 ? 6.523 -11.040 -16.314 1.00 94.50 157 VAL A N 1
ATOM 1280 C CA . VAL A 1 157 ? 6.921 -9.837 -15.576 1.00 94.50 157 VAL A CA 1
ATOM 1281 C C . VAL A 1 157 ? 6.401 -8.584 -16.284 1.00 94.50 157 VAL A C 1
ATOM 1283 O O . VAL A 1 157 ? 6.588 -8.402 -17.485 1.00 94.50 157 VAL A O 1
ATOM 1286 N N . LYS A 1 158 ? 5.722 -7.718 -15.528 1.00 95.31 158 LYS A N 1
ATOM 1287 C CA . LYS A 1 158 ? 5.090 -6.515 -16.071 1.00 95.31 158 LYS A CA 1
ATOM 1288 C C . LYS A 1 158 ? 6.138 -5.446 -16.355 1.00 95.31 158 LYS A C 1
ATOM 1290 O O . LYS A 1 158 ? 6.851 -5.020 -15.446 1.00 95.31 158 LYS A O 1
ATOM 1295 N N . TYR A 1 159 ? 6.176 -4.973 -17.595 1.00 95.25 159 TYR A N 1
ATOM 1296 C CA . TYR A 1 159 ? 6.871 -3.739 -17.935 1.00 95.25 159 TYR A CA 1
ATOM 1297 C C . TYR A 1 159 ? 6.190 -2.545 -17.249 1.00 95.25 159 TYR A C 1
ATOM 1299 O O . TYR A 1 159 ? 4.963 -2.435 -17.261 1.00 95.25 159 TYR A O 1
ATOM 1307 N N . LYS A 1 160 ? 6.990 -1.653 -16.658 1.00 95.12 160 LYS A N 1
ATOM 1308 C CA . LYS A 1 160 ? 6.505 -0.423 -16.011 1.00 95.12 160 LYS A CA 1
ATOM 1309 C C . LYS A 1 160 ? 6.949 0.844 -16.712 1.00 95.12 160 LYS A C 1
ATOM 1311 O O . LYS A 1 160 ? 6.181 1.792 -16.788 1.00 95.12 160 LYS A O 1
ATOM 1316 N N . GLY A 1 161 ? 8.175 0.866 -17.211 1.00 94.75 161 GLY A N 1
ATOM 1317 C CA . GLY A 1 161 ? 8.735 2.084 -17.752 1.00 94.75 161 GLY A CA 1
ATOM 1318 C C . GLY A 1 161 ? 10.217 1.991 -18.041 1.00 94.75 161 GLY A C 1
ATOM 1319 O O . GLY A 1 161 ? 10.833 0.929 -17.921 1.00 94.75 161 GLY A O 1
ATOM 1320 N N . ILE A 1 162 ? 10.767 3.139 -18.404 1.00 93.81 162 ILE A N 1
ATOM 1321 C CA . ILE A 1 162 ? 12.183 3.356 -18.656 1.00 93.81 162 ILE A CA 1
ATOM 1322 C C . ILE A 1 162 ? 12.692 4.517 -17.811 1.00 93.81 162 ILE A C 1
ATOM 1324 O O . ILE A 1 162 ? 11.970 5.462 -17.507 1.00 93.81 162 ILE A O 1
ATOM 1328 N N . CYS A 1 163 ? 13.971 4.445 -17.470 1.00 92.38 163 CYS A N 1
ATOM 1329 C CA . CYS A 1 163 ? 14.741 5.563 -16.956 1.00 92.38 163 CYS A CA 1
ATOM 1330 C C . CYS A 1 163 ? 15.803 5.873 -18.007 1.00 92.38 163 CYS A C 1
ATOM 1332 O O . CYS A 1 163 ? 16.635 5.016 -18.310 1.00 92.38 163 CYS A O 1
ATOM 1334 N N . THR A 1 164 ? 15.761 7.069 -18.581 1.00 83.62 164 THR A N 1
ATOM 1335 C CA . THR A 1 164 ? 16.864 7.600 -19.388 1.00 83.62 164 THR A CA 1
ATOM 1336 C C . THR A 1 164 ? 17.780 8.417 -18.483 1.00 83.62 164 THR A C 1
ATOM 1338 O O . THR A 1 164 ? 17.317 8.963 -17.480 1.00 83.62 164 THR A O 1
ATOM 1341 N N . GLU A 1 165 ? 19.078 8.446 -18.786 1.00 62.66 165 GLU A N 1
ATOM 1342 C CA . GLU A 1 165 ? 19.990 9.406 -18.147 1.00 62.66 165 GLU A CA 1
ATOM 1343 C C . GLU A 1 165 ? 19.672 10.845 -18.548 1.00 62.66 165 GLU A C 1
ATOM 1345 O O . GLU A 1 165 ? 19.252 11.050 -19.711 1.00 62.66 165 GLU A O 1
#

Sequence (165 aa):
TLWEICYNGEIPLKDKTLAEKERFYEGHFVLATPSCKELADLMKQCMNYDPHQRPFFRAIMRDINKLEEQNPDIVSEKKPVTEVDPTLFEKRFLKRIRDLGEGHFGKVELCRYDPEGDNTGEQVAVKSLKPESGGNHIADLKKEIEILRNLYHENIVKYKGICTE

pLDDT: mean 87.84, std 12.3, range [45.59, 98.0]

Nearest PDB structures (foldseek):
  6rsh-assembly1_A  TM=9.598E-01  e=3.065E-12  Homo sapiens
  6ggh-assembly1_A  TM=9.649E-01  e=1.193E-11  Homo sapiens
  3nz0-assembly1_A  TM=9.729E-01  e=3.032E-10  Homo sapiens
  4e20-assembly1_A  TM=9.396E-01  e=8.223E-09  Mus musculus
  4e1z-assembly1_A  TM=9.503E-01  e=2.316E-08  Mus musculus

Solvent-accessible surface area (backbone atoms only — not comparable to full-atom values): 10315 Å² total; per-residue (Å²): 104,74,67,25,62,77,50,79,71,47,62,87,69,69,93,50,54,71,72,54,50,49,53,39,59,74,66,66,61,76,77,91,64,62,89,53,60,70,61,28,50,53,50,51,39,65,66,39,88,53,72,87,70,31,68,56,68,71,56,52,52,55,54,52,53,53,54,50,72,74,37,66,91,74,56,72,79,77,67,81,75,69,90,64,61,86,41,58,46,62,60,93,28,52,44,78,74,47,82,73,49,74,58,97,75,26,38,31,31,36,25,30,44,26,85,85,70,80,79,76,39,53,77,43,81,47,77,42,70,47,92,86,56,58,85,69,52,58,58,54,51,52,51,50,49,60,53,37,66,73,50,88,51,95,94,46,80,76,62,67,65,50,65,69,135

Foldseek 3Di:
DLVCVLVVNDDFPPVDDPVRVVVCVVVVHDTDAHPPPLRRVLRCQCPHNPPVSRDDPVVSVVSVVVVCVVCVVVDDPPPPPPPDPQQEQEPVQWAFDAWDDADPFFTWTWTFRHPPPPPPGDIDIDTDGDPPDDPVSVVVVVVVLVVQCPDDDPPHDHRGHDYDD

Secondary structure (DSSP, 8-state):
-HHHHHTTTPPTTTT--HHHHHHHHHTT------S-HHHHHHHHHHT-SSGGGSPPHHHHHHHHHHHHHH-GGGS----------TTBPPGGGEEEEEEEEEETTEEEEEEEE-TTSSS-PEEEEEEE--TT--TTHHHHHHHHHHHHHT---TTSPPP--B---

Mean predicted aligned error: 9.75 Å